Protein AF-A0A7I4YHK5-F1 (afdb_monomer_lite)

Sequence (169 aa):
MKFKKRSPKTSINLDRFASLANKWEDSVIDNIDEEYNRLVEHLHDSASKAEILQETKRRPSSKTLELMRQRGIAQATGNHQQTSKIAKLCREAIKEDLKERRAAVMDEAAEAGKRIRKARRSFANYLTTMTSPRVVLTEQLLHPEGQRRRSSTTSTYQERIPGRSGHSR

Structure (mmCIF, N/CA/C/O backbone):
data_AF-A0A7I4YHK5-F1
#
_entry.id   AF-A0A7I4YHK5-F1
#
loop_
_atom_site.group_PDB
_atom_site.id
_atom_site.type_symbol
_atom_site.label_atom_id
_atom_site.label_alt_id
_atom_site.label_comp_id
_atom_site.label_asym_id
_atom_site.label_entity_id
_atom_site.label_seq_id
_atom_site.pdbx_PDB_ins_code
_atom_site.Cartn_x
_atom_site.Cartn_y
_atom_site.Cartn_z
_atom_site.occupancy
_atom_site.B_iso_or_equiv
_atom_site.auth_seq_id
_atom_site.auth_comp_id
_atom_site.auth_asym_id
_atom_site.auth_atom_id
_atom_site.pdbx_PDB_model_num
ATOM 1 N N . MET A 1 1 ? 28.600 -20.683 -92.804 1.00 50.75 1 MET A N 1
ATOM 2 C CA . MET A 1 1 ? 28.838 -20.551 -91.345 1.00 50.75 1 MET A CA 1
ATOM 3 C C . MET A 1 1 ? 28.497 -19.140 -90.895 1.00 50.75 1 MET A C 1
ATOM 5 O O . MET A 1 1 ? 28.949 -18.224 -91.571 1.00 50.75 1 MET A O 1
ATOM 9 N N . LYS A 1 2 ? 27.791 -18.976 -89.763 1.00 47.06 2 LYS A N 1
ATOM 10 C CA . LYS A 1 2 ? 28.161 -18.080 -88.637 1.00 47.06 2 LYS A CA 1
ATOM 11 C C . LYS A 1 2 ? 26.971 -17.911 -87.678 1.00 47.06 2 LYS A C 1
ATOM 13 O O . LYS A 1 2 ? 26.051 -17.148 -87.942 1.00 47.06 2 LYS A O 1
ATOM 18 N N . PHE A 1 3 ? 27.021 -18.611 -86.546 1.00 54.88 3 PHE A N 1
ATOM 19 C CA . PHE A 1 3 ? 26.164 -18.329 -85.393 1.00 54.88 3 PHE A CA 1
ATOM 20 C C . PHE A 1 3 ? 26.677 -17.056 -84.703 1.00 54.88 3 PHE A C 1
ATOM 22 O O . PHE A 1 3 ? 27.856 -16.975 -84.349 1.00 54.88 3 PHE A O 1
ATOM 29 N N . LYS A 1 4 ? 25.812 -16.049 -84.533 1.00 58.84 4 LYS A N 1
ATOM 30 C CA . LYS A 1 4 ? 26.118 -14.825 -83.775 1.00 58.84 4 LYS A CA 1
ATOM 31 C C . LYS A 1 4 ? 26.267 -15.187 -82.290 1.00 58.84 4 LYS A C 1
ATOM 33 O O . LYS A 1 4 ? 25.365 -15.772 -81.695 1.00 58.84 4 LYS A O 1
ATOM 38 N N . LYS A 1 5 ? 27.445 -14.903 -81.721 1.00 59.53 5 LYS A N 1
ATOM 39 C CA . LYS A 1 5 ? 27.811 -15.229 -80.334 1.00 59.53 5 LYS A CA 1
ATOM 40 C C . LYS A 1 5 ? 26.994 -14.403 -79.329 1.00 59.53 5 LYS A C 1
ATOM 42 O O . LYS A 1 5 ? 26.725 -13.228 -79.546 1.00 59.53 5 LYS A O 1
ATOM 47 N N . ARG A 1 6 ? 26.624 -15.099 -78.249 1.00 62.50 6 ARG A N 1
ATOM 48 C CA . ARG A 1 6 ? 25.802 -14.710 -77.093 1.00 62.50 6 ARG A CA 1
ATOM 49 C C . ARG A 1 6 ? 26.299 -13.453 -76.366 1.00 62.50 6 ARG A C 1
ATOM 51 O O . ARG A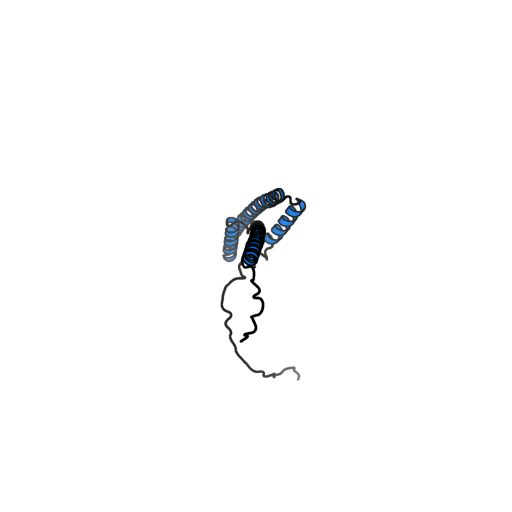 1 6 ? 27.501 -13.222 -76.282 1.00 62.50 6 ARG A O 1
ATOM 58 N N . SER A 1 7 ? 25.348 -12.721 -75.789 1.00 64.31 7 SER A N 1
ATOM 59 C CA . SER A 1 7 ? 25.522 -11.552 -74.919 1.00 64.31 7 SER A CA 1
ATOM 60 C C . SER A 1 7 ? 26.374 -11.855 -73.670 1.00 64.31 7 SER A C 1
ATOM 62 O O . SER A 1 7 ? 26.396 -13.008 -73.222 1.00 64.31 7 SER A O 1
ATOM 64 N N . PRO A 1 8 ? 27.039 -10.841 -73.075 1.00 57.78 8 PRO A N 1
ATOM 65 C CA . PRO A 1 8 ? 27.838 -11.010 -71.864 1.00 57.78 8 PRO A CA 1
ATOM 66 C C . PRO A 1 8 ? 26.966 -11.523 -70.714 1.00 57.78 8 PRO A C 1
ATOM 68 O O . PRO A 1 8 ? 25.944 -10.923 -70.387 1.00 57.78 8 PRO A O 1
ATOM 71 N N . LYS A 1 9 ? 27.358 -12.640 -70.097 1.00 61.62 9 LYS A N 1
ATOM 72 C CA . LYS A 1 9 ? 26.747 -13.107 -68.851 1.00 61.62 9 LYS A CA 1
ATOM 73 C C . LYS A 1 9 ? 27.270 -12.228 -67.721 1.00 61.62 9 LYS A C 1
ATOM 75 O O . LYS A 1 9 ? 28.452 -12.300 -67.398 1.00 61.62 9 LYS A O 1
ATOM 80 N N . THR A 1 10 ? 26.404 -11.418 -67.125 1.00 63.69 10 THR A N 1
ATOM 81 C CA . THR A 1 10 ? 26.698 -10.713 -65.875 1.00 63.69 10 THR A CA 1
ATOM 82 C C . THR A 1 10 ? 26.934 -11.761 -64.785 1.00 63.69 10 THR A C 1
ATOM 84 O O . THR A 1 10 ? 25.985 -12.382 -64.310 1.00 63.69 10 THR A O 1
ATOM 87 N N . SER A 1 11 ? 28.191 -12.028 -64.421 1.00 63.94 11 SER A N 1
ATOM 88 C CA . SER A 1 11 ? 28.509 -12.899 -63.287 1.00 63.94 11 SER A CA 1
ATOM 89 C C . SER A 1 11 ? 28.251 -12.117 -62.003 1.00 63.94 11 SER A C 1
ATOM 91 O O . SER A 1 11 ? 29.061 -11.290 -61.583 1.00 63.94 11 SER A O 1
ATOM 93 N N . ILE A 1 12 ? 27.081 -12.329 -61.416 1.00 71.94 12 ILE A N 1
ATOM 94 C CA . ILE A 1 12 ? 26.721 -11.777 -60.114 1.00 71.94 12 ILE A CA 1
ATOM 95 C C . ILE A 1 12 ? 27.693 -12.371 -59.083 1.00 71.94 12 ILE A C 1
ATOM 97 O O . ILE A 1 12 ? 27.774 -13.588 -58.930 1.00 71.94 12 ILE A O 1
ATOM 101 N N . ASN A 1 13 ? 28.483 -11.518 -58.426 1.00 81.19 13 ASN A N 1
ATOM 102 C CA . ASN A 1 13 ? 29.456 -11.935 -57.416 1.00 81.19 13 ASN A CA 1
ATOM 103 C C . ASN A 1 13 ? 28.709 -12.320 -56.126 1.00 81.19 13 ASN A C 1
ATOM 105 O O . ASN A 1 13 ? 28.305 -11.444 -55.366 1.00 81.19 13 ASN A O 1
ATOM 109 N N . LEU A 1 14 ? 28.502 -13.625 -55.920 1.00 83.56 14 LEU A N 1
ATOM 110 C CA . LEU A 1 14 ? 27.780 -14.202 -54.777 1.00 83.56 14 LEU A CA 1
ATOM 111 C C . LEU A 1 14 ? 28.449 -13.917 -53.421 1.00 83.56 14 LEU A C 1
ATOM 113 O O . LEU A 1 14 ? 27.748 -13.737 -52.430 1.00 83.56 14 LEU A O 1
ATOM 117 N N . ASP A 1 15 ? 29.777 -13.808 -53.380 1.00 83.19 15 ASP A N 1
ATOM 118 C CA . ASP A 1 15 ? 30.552 -13.528 -52.161 1.00 83.19 15 ASP A CA 1
ATOM 119 C C . ASP A 1 15 ? 30.237 -12.131 -51.592 1.00 83.19 15 ASP A C 1
ATOM 121 O O . ASP A 1 15 ? 30.029 -11.948 -50.391 1.00 83.19 15 ASP A O 1
ATOM 125 N N . ARG A 1 16 ? 30.039 -11.145 -52.477 1.00 82.94 16 ARG A N 1
ATOM 126 C CA . ARG A 1 16 ? 29.585 -9.802 -52.088 1.00 82.94 16 ARG A CA 1
ATOM 127 C C . ARG A 1 16 ? 28.178 -9.805 -51.478 1.00 82.94 16 ARG A C 1
ATOM 129 O O . ARG A 1 16 ? 27.914 -9.008 -50.580 1.00 82.94 16 ARG A O 1
ATOM 136 N N . PHE A 1 17 ? 27.283 -10.670 -51.960 1.00 80.56 17 PHE A N 1
ATOM 137 C CA . PHE A 1 17 ? 25.941 -10.818 -51.385 1.00 80.56 17 PHE A CA 1
ATOM 138 C C . PHE A 1 17 ? 25.986 -11.514 -50.025 1.00 80.56 17 PHE A C 1
ATOM 140 O O . PHE A 1 17 ? 25.320 -11.050 -49.107 1.00 80.56 17 PHE A O 1
ATOM 147 N N . ALA A 1 18 ? 26.815 -12.549 -49.870 1.00 85.44 18 ALA A N 1
ATOM 148 C CA . ALA A 1 18 ? 27.018 -13.222 -48.589 1.00 85.44 18 ALA A CA 1
ATOM 149 C C . ALA A 1 18 ? 27.574 -12.262 -47.520 1.00 85.44 18 ALA A C 1
ATOM 151 O O . ALA A 1 18 ? 27.050 -12.193 -46.414 1.00 85.44 18 ALA A O 1
ATOM 152 N N . SER A 1 19 ? 28.564 -11.432 -47.869 1.00 88.25 19 SER A N 1
ATOM 153 C CA . SER A 1 19 ? 29.104 -10.422 -46.946 1.00 88.25 19 SER A CA 1
ATOM 154 C C . SER A 1 19 ? 28.069 -9.366 -46.537 1.00 88.25 19 SER A C 1
ATOM 156 O O . SER A 1 19 ? 28.092 -8.885 -45.405 1.00 88.25 19 SER A O 1
ATOM 158 N N . LEU A 1 20 ? 27.163 -8.986 -47.444 1.00 87.31 20 LEU A N 1
ATOM 159 C CA . LEU A 1 20 ? 26.095 -8.035 -47.134 1.00 87.31 20 LEU A CA 1
ATOM 160 C C . LEU A 1 20 ? 25.016 -8.662 -46.243 1.00 87.31 20 LEU A C 1
ATOM 162 O O . LEU A 1 20 ? 24.549 -7.992 -45.330 1.00 87.31 20 LEU A O 1
ATOM 166 N N . ALA A 1 21 ? 24.655 -9.923 -46.496 1.00 84.19 21 ALA A N 1
ATOM 167 C CA . ALA A 1 21 ? 23.688 -10.667 -45.694 1.00 84.19 21 ALA A CA 1
ATOM 168 C C . ALA A 1 21 ? 24.165 -10.817 -44.246 1.00 84.19 21 ALA A C 1
ATOM 170 O O . ALA A 1 21 ? 23.443 -10.413 -43.346 1.00 84.19 21 ALA A O 1
ATOM 171 N N . ASN A 1 22 ? 25.412 -11.245 -44.030 1.00 87.88 22 ASN A N 1
ATOM 172 C CA . ASN A 1 22 ? 25.965 -11.404 -42.681 1.00 87.88 22 ASN A CA 1
ATOM 173 C C . ASN A 1 22 ? 25.983 -10.077 -41.901 1.00 87.88 22 ASN A C 1
ATOM 175 O O . ASN A 1 22 ? 25.612 -10.031 -40.738 1.00 87.88 22 ASN A O 1
ATOM 179 N N . LYS A 1 23 ? 26.339 -8.962 -42.559 1.00 86.56 23 LYS A N 1
ATOM 180 C CA . LYS A 1 23 ? 26.304 -7.629 -41.925 1.00 86.56 23 LYS A CA 1
ATOM 181 C C . LYS A 1 23 ? 24.894 -7.189 -41.546 1.00 86.56 23 LYS A C 1
ATOM 183 O O . LYS A 1 23 ? 24.717 -6.498 -40.549 1.00 86.56 23 LYS A O 1
ATOM 188 N N . TRP A 1 24 ? 23.914 -7.522 -42.383 1.00 89.75 24 TRP A N 1
ATOM 189 C CA . TRP A 1 24 ? 22.511 -7.253 -42.091 1.00 89.75 24 TRP A CA 1
ATOM 190 C C . TRP A 1 24 ? 22.001 -8.138 -40.957 1.00 89.75 24 TRP A C 1
ATOM 192 O O . TRP A 1 24 ? 21.299 -7.628 -40.098 1.00 89.75 24 TRP A O 1
ATOM 202 N N . GLU A 1 25 ? 22.363 -9.419 -40.931 1.00 84.88 25 GLU A N 1
ATOM 203 C CA . GLU A 1 25 ? 21.999 -10.347 -39.857 1.00 84.88 25 GLU A CA 1
ATOM 204 C C . GLU A 1 25 ? 22.550 -9.875 -38.512 1.00 84.88 25 GLU A C 1
ATOM 206 O O . GLU A 1 25 ? 21.754 -9.660 -37.603 1.00 84.88 25 GLU A O 1
ATOM 211 N N . ASP A 1 26 ? 23.852 -9.594 -38.415 1.00 87.62 26 ASP A N 1
ATOM 212 C CA . ASP A 1 26 ? 24.477 -9.112 -37.175 1.00 87.62 26 ASP A CA 1
ATOM 213 C C . ASP A 1 26 ? 23.830 -7.797 -36.702 1.00 87.62 26 ASP A C 1
ATOM 215 O O . ASP A 1 26 ? 23.396 -7.678 -35.560 1.00 87.62 26 ASP A O 1
ATOM 219 N N . SER A 1 27 ? 23.650 -6.830 -37.612 1.00 88.19 27 SER A N 1
ATOM 220 C CA . SER A 1 27 ? 23.034 -5.539 -37.276 1.00 88.19 27 SER A CA 1
ATOM 221 C C . SER A 1 27 ? 21.559 -5.647 -36.875 1.00 88.19 27 SER A C 1
ATOM 223 O O . SER A 1 27 ? 21.083 -4.823 -36.094 1.00 88.19 27 SER A O 1
ATOM 225 N N . VAL A 1 28 ? 20.807 -6.590 -37.449 1.00 87.56 28 VAL A N 1
ATOM 226 C CA . VAL A 1 28 ? 19.396 -6.811 -37.106 1.00 87.56 28 VAL A CA 1
ATOM 227 C C . VAL A 1 28 ? 19.284 -7.532 -35.767 1.00 87.56 28 VAL A C 1
ATOM 229 O O . VAL A 1 28 ? 18.419 -7.168 -34.973 1.00 87.56 28 VAL A O 1
ATOM 232 N N . ILE A 1 29 ? 20.153 -8.512 -35.510 1.00 86.44 29 ILE A N 1
ATOM 233 C CA . ILE A 1 29 ? 20.216 -9.250 -34.245 1.00 86.44 29 ILE A CA 1
ATOM 234 C C . ILE A 1 29 ? 20.552 -8.291 -33.097 1.00 86.44 29 ILE A C 1
ATOM 236 O O . ILE A 1 29 ? 19.777 -8.217 -32.146 1.00 86.44 29 ILE A O 1
ATOM 240 N N . ASP A 1 30 ? 21.596 -7.470 -33.241 1.00 89.00 30 ASP A N 1
ATOM 241 C CA . ASP A 1 30 ? 22.003 -6.499 -32.215 1.00 89.00 30 ASP A CA 1
ATOM 242 C C . ASP A 1 30 ? 20.871 -5.512 -31.869 1.00 89.00 30 ASP A C 1
ATOM 244 O O . ASP A 1 30 ? 20.601 -5.234 -30.701 1.00 89.00 30 ASP A O 1
ATOM 248 N N . ASN A 1 31 ? 20.150 -5.019 -32.881 1.00 91.06 31 ASN A N 1
ATOM 249 C CA . ASN A 1 31 ? 19.020 -4.109 -32.682 1.00 91.06 31 ASN A CA 1
ATOM 250 C C . ASN A 1 31 ? 17.821 -4.792 -31.997 1.00 91.06 31 ASN A C 1
ATOM 252 O O . ASN A 1 31 ? 17.128 -4.167 -31.196 1.00 91.06 31 ASN A O 1
ATOM 256 N N . ILE A 1 32 ? 17.550 -6.066 -32.303 1.00 91.56 32 ILE A N 1
ATOM 257 C CA . ILE A 1 32 ? 16.487 -6.831 -31.633 1.00 91.56 32 ILE A CA 1
ATOM 258 C C . ILE A 1 32 ? 16.847 -7.061 -30.165 1.00 91.56 32 ILE A C 1
ATOM 260 O O . ILE A 1 32 ? 15.990 -6.873 -29.301 1.00 91.56 32 ILE A O 1
ATOM 264 N N . ASP A 1 33 ? 18.095 -7.429 -29.884 1.00 92.19 33 ASP A N 1
ATOM 265 C CA . ASP A 1 33 ? 18.569 -7.669 -28.524 1.00 92.19 33 ASP A CA 1
ATOM 266 C C . ASP A 1 33 ? 18.543 -6.381 -27.687 1.00 92.19 33 ASP A C 1
ATOM 268 O O . ASP A 1 33 ? 18.102 -6.398 -26.535 1.00 92.19 33 ASP A O 1
ATOM 272 N N . GLU A 1 34 ? 18.927 -5.238 -28.260 1.00 92.44 34 GLU A N 1
ATOM 273 C CA . GLU A 1 34 ? 18.848 -3.936 -27.589 1.00 92.44 34 GLU A CA 1
ATOM 274 C C . GLU A 1 34 ? 17.396 -3.506 -27.310 1.00 92.44 34 GLU A C 1
ATOM 276 O O . GLU A 1 34 ? 17.066 -3.109 -26.187 1.00 92.44 34 GLU A O 1
ATOM 281 N N . GLU A 1 35 ? 16.491 -3.643 -28.285 1.00 93.12 35 GLU A N 1
ATOM 282 C CA . GLU A 1 35 ? 15.061 -3.362 -28.095 1.00 93.12 35 GLU A CA 1
ATOM 283 C C . GLU A 1 35 ? 14.427 -4.301 -27.053 1.00 93.12 35 GLU A C 1
ATOM 285 O O . GLU A 1 35 ? 13.613 -3.860 -26.235 1.00 93.12 35 GLU A O 1
ATOM 290 N N . TYR A 1 36 ? 14.823 -5.578 -27.039 1.00 93.62 36 TYR A N 1
ATOM 291 C CA . TYR A 1 36 ? 14.366 -6.558 -26.057 1.00 93.62 36 TYR A CA 1
ATOM 292 C C . TYR A 1 36 ? 14.851 -6.208 -24.650 1.00 93.62 36 TYR A C 1
ATOM 294 O O . TYR A 1 36 ? 14.044 -6.157 -23.720 1.00 93.62 36 TYR A O 1
ATOM 302 N N . ASN A 1 37 ? 16.136 -5.895 -24.487 1.00 93.50 37 ASN A N 1
ATOM 303 C CA . ASN A 1 37 ? 16.694 -5.483 -23.202 1.00 93.50 37 ASN A CA 1
ATOM 304 C C . ASN A 1 37 ? 16.027 -4.198 -22.692 1.00 93.50 37 ASN A C 1
ATOM 306 O O . ASN A 1 37 ? 15.595 -4.154 -21.539 1.00 93.50 37 ASN A O 1
ATOM 310 N N . ARG A 1 38 ? 15.820 -3.195 -23.558 1.00 95.12 38 ARG A N 1
ATOM 311 C CA . ARG A 1 38 ? 15.094 -1.966 -23.195 1.00 95.12 38 ARG A CA 1
ATOM 312 C C . ARG A 1 38 ? 13.652 -2.251 -22.769 1.00 95.12 38 ARG A C 1
ATOM 314 O O . ARG A 1 38 ? 13.152 -1.640 -21.823 1.00 95.12 38 ARG A O 1
ATOM 321 N N . LEU A 1 39 ? 12.967 -3.170 -23.452 1.00 93.88 39 LEU A N 1
ATOM 322 C CA . LEU A 1 39 ? 11.617 -3.593 -23.080 1.00 93.88 39 LEU A CA 1
ATOM 323 C C . LEU A 1 39 ? 11.610 -4.284 -21.712 1.00 93.88 39 LEU A C 1
ATOM 325 O O . LEU A 1 39 ? 10.764 -3.964 -20.877 1.00 93.88 39 LEU A O 1
ATOM 329 N N . VAL A 1 40 ? 12.545 -5.204 -21.473 1.00 93.62 40 VAL A N 1
ATOM 330 C CA . VAL A 1 40 ? 12.685 -5.915 -20.195 1.00 93.62 40 VAL A CA 1
ATOM 331 C C . VAL A 1 40 ? 12.951 -4.934 -19.053 1.00 93.62 40 VAL A C 1
ATOM 333 O O . VAL A 1 40 ? 12.260 -5.000 -18.035 1.00 93.62 40 VAL A O 1
ATOM 336 N N . GLU A 1 41 ? 13.865 -3.979 -19.227 1.00 95.31 41 GLU A N 1
ATOM 337 C CA . GLU A 1 41 ? 14.126 -2.927 -18.237 1.00 95.31 41 GLU A CA 1
ATOM 338 C C . GLU A 1 41 ? 12.876 -2.088 -17.959 1.00 95.31 41 GLU A C 1
ATOM 340 O O . GLU A 1 41 ? 12.498 -1.887 -16.804 1.00 95.31 41 GLU A O 1
ATOM 345 N N . HIS A 1 42 ? 12.168 -1.652 -19.004 1.00 93.50 42 HIS A N 1
ATOM 346 C CA . HIS A 1 42 ? 10.945 -0.868 -18.841 1.00 93.50 42 HIS A CA 1
ATOM 347 C C . HIS A 1 42 ? 9.841 -1.655 -18.117 1.00 93.50 42 HIS A C 1
ATOM 349 O O . HIS A 1 42 ? 9.090 -1.096 -17.306 1.00 93.50 42 HIS A O 1
ATOM 355 N N . LEU A 1 43 ? 9.714 -2.954 -18.403 1.00 93.81 43 LEU A N 1
ATOM 356 C CA . LEU A 1 43 ? 8.789 -3.846 -17.708 1.00 93.81 43 LEU A CA 1
ATOM 357 C C . LEU A 1 43 ? 9.177 -4.005 -16.238 1.00 93.81 43 LEU A C 1
ATOM 359 O O . LEU A 1 43 ? 8.298 -3.911 -15.383 1.00 93.81 43 LEU A O 1
ATOM 363 N N . HIS A 1 44 ? 10.464 -4.167 -15.932 1.00 92.81 44 HIS A N 1
ATOM 364 C CA . HIS A 1 44 ? 10.962 -4.257 -14.561 1.00 92.81 44 HIS A CA 1
ATOM 365 C C . HIS A 1 44 ? 10.704 -2.967 -13.771 1.00 92.81 44 HIS A C 1
ATOM 367 O O . HIS A 1 44 ? 10.189 -3.006 -12.653 1.00 92.81 44 HIS A O 1
ATOM 373 N N . ASP A 1 45 ? 10.970 -1.810 -14.373 1.00 87.12 45 ASP A N 1
ATOM 374 C CA . ASP A 1 45 ? 10.660 -0.498 -13.806 1.00 87.12 45 ASP A CA 1
ATOM 375 C C . ASP A 1 45 ? 9.163 -0.324 -13.544 1.00 87.12 45 ASP A C 1
ATOM 377 O O . ASP A 1 45 ? 8.750 0.229 -12.522 1.00 87.12 45 ASP A O 1
ATOM 381 N N . SER A 1 46 ? 8.333 -0.776 -14.485 1.00 83.50 46 SER A N 1
ATOM 382 C CA . SER A 1 46 ? 6.876 -0.704 -14.380 1.00 83.50 46 SER A CA 1
ATOM 383 C C . SER A 1 46 ? 6.349 -1.633 -13.286 1.00 83.50 46 SER A C 1
ATOM 385 O O . SER A 1 46 ? 5.508 -1.211 -12.492 1.00 83.50 46 SER A O 1
ATOM 387 N N . ALA A 1 47 ? 6.873 -2.859 -13.201 1.00 85.75 47 ALA A N 1
ATOM 388 C CA . ALA A 1 47 ? 6.563 -3.823 -12.150 1.00 85.75 47 ALA A CA 1
ATOM 389 C C . ALA A 1 47 ? 6.991 -3.297 -10.773 1.00 85.75 47 ALA A C 1
ATOM 391 O O . ALA A 1 47 ? 6.161 -3.229 -9.873 1.00 85.75 47 ALA A O 1
ATOM 392 N N . SER A 1 48 ? 8.217 -2.787 -10.642 1.00 80.00 48 SER A N 1
ATOM 393 C CA . SER A 1 48 ? 8.720 -2.171 -9.406 1.00 80.00 48 SER A CA 1
ATOM 394 C C . SER A 1 48 ? 7.850 -0.984 -8.971 1.00 80.00 48 SER A C 1
ATOM 396 O O . SER A 1 48 ? 7.470 -0.862 -7.807 1.00 80.00 48 SER A O 1
ATOM 398 N N . LYS A 1 49 ? 7.449 -0.112 -9.910 1.00 74.19 49 LYS A N 1
ATOM 399 C CA . LYS A 1 49 ? 6.521 1.002 -9.632 1.00 74.19 49 LYS A CA 1
ATOM 400 C C . LYS A 1 49 ? 5.139 0.501 -9.206 1.00 74.19 49 LYS A C 1
ATOM 402 O O . LYS A 1 49 ? 4.517 1.119 -8.341 1.00 74.19 49 LYS A O 1
ATOM 407 N N . ALA A 1 50 ? 4.650 -0.585 -9.802 1.00 70.94 50 ALA A N 1
ATOM 408 C CA . ALA A 1 50 ? 3.376 -1.202 -9.447 1.00 70.94 50 ALA A CA 1
ATOM 409 C C . ALA A 1 50 ? 3.427 -1.870 -8.066 1.00 70.94 50 ALA A C 1
ATOM 411 O O . ALA A 1 50 ? 2.478 -1.728 -7.300 1.00 70.94 50 ALA A O 1
ATOM 412 N N . GLU A 1 51 ? 4.528 -2.525 -7.708 1.00 67.44 51 GLU A N 1
ATOM 413 C CA . GLU A 1 51 ? 4.748 -3.084 -6.373 1.00 67.44 51 GLU A CA 1
ATOM 414 C C . GLU A 1 51 ? 4.809 -1.986 -5.319 1.00 67.44 51 GLU A C 1
ATOM 416 O O . GLU A 1 51 ? 4.057 -2.049 -4.354 1.00 67.44 51 GLU A O 1
ATOM 421 N N . ILE A 1 52 ? 5.568 -0.909 -5.546 1.00 60.91 52 ILE A N 1
ATOM 422 C CA . ILE A 1 52 ? 5.563 0.269 -4.663 1.00 60.91 52 ILE A CA 1
ATOM 423 C C . ILE A 1 52 ? 4.145 0.851 -4.547 1.00 60.91 52 ILE A C 1
ATOM 425 O O . ILE A 1 52 ? 3.711 1.240 -3.463 1.00 60.91 52 ILE A O 1
ATOM 429 N N . LEU A 1 53 ? 3.376 0.894 -5.640 1.00 57.06 53 LEU A N 1
ATOM 430 C CA . LEU A 1 53 ? 1.981 1.345 -5.622 1.00 57.06 53 LEU A CA 1
ATOM 431 C C . LEU A 1 53 ? 1.076 0.412 -4.797 1.00 57.06 53 LEU A C 1
ATOM 433 O O . LEU A 1 53 ? 0.172 0.894 -4.118 1.00 57.06 53 LEU A O 1
ATOM 437 N N . GLN A 1 54 ? 1.286 -0.902 -4.854 1.00 57.66 54 GLN A N 1
ATOM 438 C CA . GLN A 1 54 ? 0.531 -1.881 -4.068 1.00 57.66 54 GLN A CA 1
ATOM 439 C C . GLN A 1 54 ? 0.937 -1.858 -2.590 1.00 57.66 54 GLN A C 1
ATOM 441 O O . GLN A 1 54 ? 0.074 -1.871 -1.713 1.00 57.66 54 GLN A O 1
ATOM 446 N N . GLU A 1 55 ? 2.232 -1.734 -2.312 1.00 53.16 55 GLU A N 1
ATOM 447 C CA . GLU A 1 55 ? 2.819 -1.622 -0.977 1.00 53.16 55 GLU A CA 1
ATOM 448 C C . GLU A 1 55 ? 2.317 -0.342 -0.282 1.00 53.16 55 GLU A C 1
ATOM 450 O O . GLU A 1 55 ? 1.809 -0.375 0.841 1.00 53.16 55 GLU A O 1
ATOM 455 N N . THR A 1 56 ? 2.312 0.789 -0.997 1.00 50.12 56 THR A N 1
ATOM 456 C CA . THR A 1 56 ? 1.743 2.062 -0.512 1.00 50.12 56 THR A CA 1
ATOM 457 C C . THR A 1 56 ? 0.214 2.043 -0.395 1.00 50.12 56 THR A C 1
ATOM 459 O O . THR A 1 56 ? -0.353 2.827 0.372 1.00 50.12 56 THR A O 1
ATOM 462 N N . LYS A 1 57 ? -0.469 1.122 -1.088 1.00 58.34 57 LYS A N 1
ATOM 463 C CA . LYS A 1 57 ? -1.907 0.823 -0.950 1.00 58.34 57 LYS A CA 1
ATOM 464 C C . LYS A 1 57 ? -2.195 -0.336 0.004 1.00 58.34 57 LYS A C 1
ATOM 466 O O . LYS A 1 57 ? -3.328 -0.827 -0.002 1.00 58.34 57 LYS A O 1
ATOM 471 N N . ARG A 1 58 ? -1.234 -0.779 0.833 1.00 65.19 58 ARG A N 1
ATOM 472 C CA . ARG A 1 58 ? -1.478 -1.865 1.796 1.00 65.19 58 ARG A CA 1
ATOM 473 C C . ARG A 1 58 ? -2.798 -1.600 2.511 1.00 65.19 58 ARG A C 1
ATOM 475 O O . ARG A 1 58 ? -3.048 -0.496 2.989 1.00 65.19 58 ARG A O 1
ATOM 482 N N . ARG A 1 59 ? -3.664 -2.599 2.580 1.00 68.44 59 ARG A N 1
ATOM 483 C CA . ARG A 1 59 ? -4.907 -2.564 3.362 1.00 68.44 59 ARG A CA 1
ATOM 484 C C . ARG A 1 59 ? -4.572 -2.672 4.853 1.00 68.44 59 ARG A C 1
ATOM 486 O O . ARG A 1 59 ? -3.485 -3.159 5.162 1.00 68.44 59 ARG A O 1
ATOM 493 N N . PRO A 1 60 ? -5.432 -2.197 5.771 1.00 75.44 60 PRO A N 1
ATOM 494 C CA . PRO A 1 60 ? -5.186 -2.338 7.208 1.00 75.44 60 PRO A 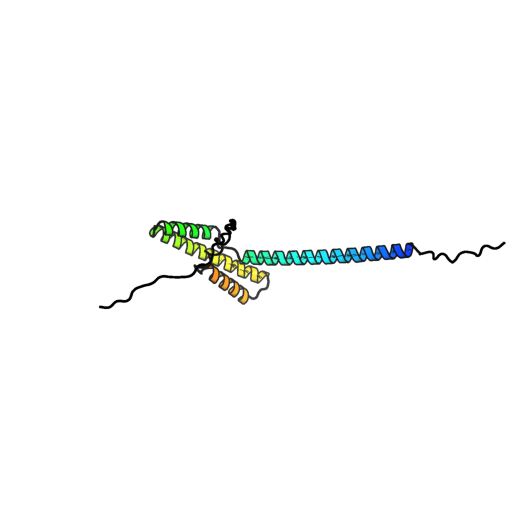CA 1
ATOM 495 C C . PRO A 1 60 ? -4.831 -3.791 7.536 1.00 75.44 60 PRO A C 1
ATOM 497 O O . PRO A 1 60 ? -5.367 -4.702 6.901 1.00 75.44 60 PRO A O 1
ATOM 500 N N . SER A 1 61 ? -3.916 -3.999 8.486 1.00 81.38 61 SER A N 1
ATOM 501 C CA . SER A 1 61 ? -3.432 -5.333 8.861 1.00 81.38 61 SER A CA 1
ATOM 502 C C . SER A 1 61 ? -4.567 -6.346 9.045 1.00 81.38 61 SER A C 1
ATOM 504 O O . SER A 1 61 ? -5.662 -6.007 9.502 1.00 81.38 61 SER A O 1
ATOM 506 N N . SER A 1 62 ? -4.301 -7.621 8.745 1.00 82.94 62 SER A N 1
ATOM 507 C CA . SER A 1 62 ? -5.295 -8.704 8.838 1.00 82.94 62 SER A CA 1
ATOM 508 C C . SER A 1 62 ? -5.980 -8.757 10.208 1.00 82.94 62 SER A C 1
ATOM 510 O O . SER A 1 62 ? -7.196 -8.911 10.296 1.00 82.94 62 SER A O 1
ATOM 512 N N . LYS A 1 63 ? -5.212 -8.513 11.277 1.00 85.00 63 LYS A N 1
ATOM 513 C CA . LYS A 1 63 ? -5.715 -8.388 12.652 1.00 85.00 63 LYS A CA 1
ATOM 514 C C . LYS A 1 63 ? -6.722 -7.241 12.808 1.00 85.00 63 LYS A C 1
ATOM 516 O O . LYS A 1 63 ? -7.750 -7.395 13.463 1.00 85.00 63 LYS A O 1
ATOM 521 N N . THR A 1 64 ? -6.449 -6.090 12.198 1.00 86.88 64 THR A N 1
ATOM 522 C CA . THR A 1 64 ? -7.344 -4.926 12.219 1.00 86.88 64 THR A CA 1
ATOM 523 C C . THR A 1 64 ? -8.636 -5.204 11.450 1.00 86.88 64 THR A C 1
ATOM 525 O O . THR A 1 64 ? -9.722 -4.890 11.941 1.00 86.88 64 THR A O 1
ATOM 528 N N . LEU A 1 65 ? -8.539 -5.853 10.286 1.00 87.12 65 LEU A N 1
ATOM 529 C CA . LEU A 1 65 ? -9.698 -6.266 9.490 1.00 87.12 65 LEU A CA 1
ATOM 530 C C . LEU A 1 65 ? -10.597 -7.254 10.241 1.00 87.12 65 LEU A C 1
ATOM 532 O O . LEU A 1 65 ? -11.822 -7.122 10.217 1.00 87.12 65 LEU A O 1
ATOM 536 N N . GLU A 1 66 ? -10.007 -8.213 10.951 1.00 90.56 66 GLU A N 1
ATOM 537 C CA . GLU A 1 66 ? -10.765 -9.180 11.740 1.00 90.56 66 GLU A CA 1
ATOM 538 C C . GLU A 1 66 ? -11.559 -8.505 12.867 1.00 90.56 66 GLU A C 1
ATOM 540 O O . GLU A 1 66 ? -12.753 -8.768 13.025 1.00 90.56 66 GLU A O 1
ATOM 545 N N . LEU A 1 67 ? -10.941 -7.565 13.589 1.00 90.38 67 LEU A N 1
ATOM 546 C CA . LEU A 1 67 ? -11.623 -6.786 14.625 1.00 90.38 67 LEU A CA 1
ATOM 547 C C . LEU A 1 67 ? -12.771 -5.943 14.047 1.00 90.38 67 LEU A C 1
ATOM 549 O O . LEU A 1 67 ? -13.834 -5.839 14.661 1.00 90.38 67 LEU A O 1
ATOM 553 N N . MET A 1 68 ? -12.599 -5.364 12.854 1.00 90.06 68 MET A N 1
ATOM 554 C CA . MET A 1 68 ? -13.669 -4.628 12.166 1.00 90.06 68 MET A CA 1
ATOM 555 C C . MET A 1 68 ? -14.843 -5.539 11.789 1.00 90.06 68 MET A C 1
ATOM 557 O O . MET A 1 68 ? -15.999 -5.161 11.991 1.00 90.06 68 MET A O 1
ATOM 561 N N . ARG A 1 69 ? -14.562 -6.756 11.311 1.00 91.38 69 ARG A N 1
ATOM 562 C CA . ARG A 1 69 ? -15.588 -7.767 11.019 1.00 91.38 69 ARG A CA 1
ATOM 563 C C . ARG A 1 69 ? -16.337 -8.182 12.287 1.00 91.38 69 ARG A C 1
ATOM 565 O O . ARG A 1 69 ? -17.565 -8.170 12.302 1.00 91.38 69 ARG A O 1
ATOM 572 N N . GLN A 1 70 ? -15.616 -8.482 13.367 1.00 92.62 70 GLN A N 1
ATOM 573 C CA . GLN A 1 70 ? -16.213 -8.822 14.664 1.00 92.62 70 GLN A CA 1
ATOM 574 C C . GLN A 1 70 ? -17.080 -7.685 15.215 1.00 92.62 70 GLN A C 1
ATOM 576 O O . GLN A 1 70 ? -18.151 -7.937 15.767 1.00 92.62 70 GLN A O 1
ATOM 581 N N . ARG A 1 71 ? -16.658 -6.427 15.030 1.00 92.69 71 ARG A N 1
ATOM 582 C CA . ARG A 1 71 ? -17.450 -5.253 15.411 1.00 92.69 71 ARG A CA 1
ATOM 583 C C . ARG A 1 71 ? -18.773 -5.205 14.649 1.00 92.69 71 ARG A C 1
ATOM 585 O O . ARG A 1 71 ? -19.795 -4.952 15.276 1.00 92.69 71 ARG A O 1
ATOM 592 N N . GLY A 1 72 ? -18.755 -5.448 13.337 1.00 92.25 72 GLY A N 1
ATOM 593 C CA . GLY A 1 72 ? -19.967 -5.485 12.512 1.00 92.25 72 GLY A CA 1
ATOM 594 C C . GLY A 1 72 ? -20.944 -6.576 12.958 1.00 92.25 72 GLY A C 1
ATOM 595 O O . GLY A 1 72 ? -22.136 -6.314 13.098 1.00 92.25 72 GLY A O 1
ATOM 596 N N . ILE A 1 73 ? -20.430 -7.766 13.285 1.00 91.06 73 ILE A N 1
ATOM 597 C CA . ILE A 1 73 ? -21.237 -8.866 13.836 1.00 91.06 73 ILE A CA 1
ATOM 598 C C . ILE A 1 73 ? -21.846 -8.459 15.185 1.00 91.06 73 ILE A C 1
ATOM 600 O O . ILE A 1 73 ? -23.055 -8.553 15.364 1.00 91.06 73 ILE A O 1
ATOM 604 N N . ALA A 1 74 ? -21.039 -7.936 16.115 1.00 92.12 74 ALA A N 1
ATOM 605 C CA . ALA A 1 74 ? -21.516 -7.514 17.433 1.00 92.12 74 ALA A CA 1
ATOM 606 C C . ALA A 1 74 ? -22.556 -6.378 17.365 1.00 92.12 74 ALA A C 1
ATOM 608 O O . ALA A 1 74 ? -23.481 -6.352 18.180 1.00 92.12 74 ALA A O 1
ATOM 609 N N . GLN A 1 75 ? -22.429 -5.474 16.382 1.00 91.44 75 GLN A N 1
ATOM 610 C CA . GLN A 1 75 ? -23.427 -4.443 16.090 1.00 91.44 75 GLN A CA 1
ATOM 611 C C . GLN A 1 75 ? -24.747 -5.056 15.618 1.00 91.44 75 GLN A C 1
ATOM 613 O O . GLN A 1 75 ? -25.796 -4.671 16.128 1.00 91.44 75 GLN A O 1
ATOM 618 N N . ALA A 1 76 ? -24.701 -6.029 14.703 1.00 91.56 76 ALA A N 1
ATOM 619 C CA . ALA A 1 76 ? -25.892 -6.724 14.217 1.00 91.56 76 ALA A CA 1
ATOM 620 C C . ALA A 1 76 ? -26.599 -7.531 15.322 1.00 91.56 76 ALA A C 1
ATOM 622 O O . ALA A 1 76 ? -27.821 -7.620 15.331 1.00 91.56 76 ALA A O 1
ATOM 623 N N . THR A 1 77 ? -25.848 -8.079 16.283 1.00 92.81 77 THR A N 1
ATOM 624 C CA . THR A 1 77 ? -26.407 -8.809 17.435 1.00 92.81 77 THR A CA 1
ATOM 625 C C . THR A 1 77 ? -27.003 -7.887 18.514 1.00 92.81 77 THR A C 1
ATOM 627 O O . THR A 1 77 ? -27.687 -8.365 19.410 1.00 92.81 77 THR A O 1
ATOM 630 N N . GLY A 1 78 ? -26.759 -6.570 18.476 1.00 89.00 78 GLY A N 1
ATOM 631 C CA . GLY A 1 78 ? -27.291 -5.621 19.471 1.00 89.00 78 GLY A CA 1
ATOM 632 C C . GLY A 1 78 ? -26.568 -5.622 20.830 1.00 89.00 78 GLY A C 1
ATOM 633 O O . GLY A 1 78 ? -26.996 -4.954 21.776 1.00 89.00 78 GLY A O 1
ATOM 634 N N . ASN A 1 79 ? -25.430 -6.315 20.942 1.00 90.50 79 ASN A N 1
ATOM 635 C CA . ASN A 1 79 ? -24.664 -6.440 22.185 1.00 90.50 79 ASN A CA 1
ATOM 636 C C . ASN A 1 79 ? -23.765 -5.215 22.417 1.00 90.50 79 ASN A C 1
ATOM 638 O O . ASN A 1 79 ? -22.575 -5.211 22.082 1.00 90.50 79 ASN A O 1
ATOM 642 N N . HIS A 1 80 ? -24.315 -4.163 23.026 1.00 91.25 80 HIS A N 1
ATOM 643 C CA . HIS A 1 80 ? -23.645 -2.867 23.210 1.00 91.25 80 HIS A CA 1
ATOM 644 C C . HIS A 1 80 ? -22.335 -2.956 24.014 1.00 91.25 80 HIS A C 1
ATOM 646 O O . HIS A 1 80 ? -21.320 -2.360 23.638 1.00 91.25 80 HIS A O 1
ATOM 652 N N . GLN A 1 81 ? -22.306 -3.748 25.090 1.00 92.69 81 GLN A N 1
ATOM 653 C CA . GLN A 1 81 ? -21.115 -3.887 25.932 1.00 92.69 81 GLN A CA 1
ATOM 654 C C . GLN A 1 81 ? -19.970 -4.594 25.192 1.00 92.69 81 GLN A C 1
ATOM 656 O O . GLN A 1 81 ? -18.822 -4.158 25.272 1.00 92.69 81 GLN A O 1
ATOM 661 N N . GLN A 1 82 ? -20.269 -5.627 24.401 1.00 90.19 82 GLN A N 1
ATOM 662 C CA . GLN A 1 82 ? -19.275 -6.318 23.576 1.00 90.19 82 GLN A CA 1
ATOM 663 C C . GLN A 1 82 ? -18.831 -5.461 22.386 1.00 90.19 82 GLN A C 1
ATOM 665 O O . GLN A 1 82 ? -17.638 -5.365 22.105 1.00 90.19 82 GLN A O 1
ATOM 670 N N . THR A 1 83 ? -19.763 -4.737 21.766 1.00 93.12 83 THR A N 1
ATOM 671 C CA . THR A 1 83 ? -19.472 -3.772 20.699 1.00 93.12 83 THR A CA 1
ATOM 672 C C . THR A 1 83 ? -18.510 -2.687 21.174 1.00 93.12 83 THR A C 1
ATOM 674 O O . THR A 1 83 ? -17.560 -2.360 20.466 1.00 93.12 83 THR A O 1
ATOM 677 N N . SER A 1 84 ? -18.695 -2.148 22.385 1.00 92.75 84 SER A N 1
ATOM 678 C CA . SER A 1 84 ? -17.795 -1.124 22.932 1.00 92.75 84 SER A CA 1
ATOM 679 C C . SER A 1 84 ? -16.383 -1.658 23.205 1.00 92.75 84 SER A C 1
ATOM 681 O O . SER A 1 84 ? -15.408 -0.965 22.905 1.00 92.75 84 SER A O 1
ATOM 683 N N . LYS A 1 85 ? -16.258 -2.898 23.703 1.00 95.44 85 LYS A N 1
ATOM 684 C CA . LYS A 1 85 ? -14.968 -3.585 23.887 1.00 95.44 85 LYS A CA 1
ATOM 685 C C . LYS A 1 85 ? -14.255 -3.776 22.549 1.00 95.44 85 LYS A C 1
ATOM 687 O O . LYS A 1 85 ? -13.117 -3.338 22.404 1.00 95.44 85 LYS A O 1
ATOM 692 N N . ILE A 1 86 ? -14.942 -4.334 21.551 1.00 90.81 86 ILE A N 1
ATOM 693 C CA . ILE A 1 86 ? -14.365 -4.554 20.219 1.00 90.81 86 ILE A CA 1
ATOM 694 C C . ILE A 1 86 ? -14.013 -3.214 19.558 1.00 90.81 86 ILE A C 1
ATOM 696 O O . ILE A 1 86 ? -12.932 -3.071 19.002 1.00 90.81 86 ILE A O 1
ATOM 700 N N . ALA A 1 87 ? -14.846 -2.179 19.694 1.00 90.69 87 ALA A N 1
ATOM 701 C CA . ALA A 1 87 ? -14.553 -0.854 19.150 1.00 90.69 87 ALA A CA 1
ATOM 702 C C . ALA A 1 87 ? -13.311 -0.196 19.780 1.00 90.69 87 ALA A C 1
ATOM 704 O O . ALA A 1 87 ? -12.609 0.553 19.100 1.00 90.69 87 ALA A O 1
ATOM 705 N N . LYS A 1 88 ? -13.023 -0.444 21.067 1.00 95.50 88 LYS A N 1
ATOM 706 C CA . LYS A 1 88 ? -11.756 -0.023 21.693 1.00 95.50 88 LYS A CA 1
ATOM 707 C C . LYS A 1 88 ? -10.572 -0.757 21.062 1.00 95.50 88 LYS A C 1
ATOM 709 O O . LYS A 1 88 ? -9.634 -0.097 20.633 1.00 95.50 88 LYS A O 1
ATOM 714 N N . LEU A 1 89 ? -10.666 -2.080 20.919 1.00 94.44 89 LEU A N 1
ATOM 715 C CA . LEU A 1 89 ? -9.621 -2.884 20.277 1.00 94.44 89 LEU A CA 1
ATOM 716 C C . LEU A 1 89 ? -9.377 -2.464 18.819 1.00 94.44 89 LEU A C 1
ATOM 718 O O . LEU A 1 89 ? -8.226 -2.326 18.424 1.00 94.44 89 LEU A O 1
ATOM 722 N N . CYS A 1 90 ? -10.428 -2.181 18.040 1.00 89.44 90 CYS A N 1
ATOM 723 C CA . CYS A 1 90 ? -10.288 -1.653 16.680 1.00 89.44 90 CYS A CA 1
ATOM 724 C C . CYS A 1 90 ? -9.506 -0.336 16.656 1.00 89.44 90 CYS A C 1
ATOM 726 O O . CYS A 1 90 ? -8.647 -0.156 15.802 1.00 89.44 90 CYS A O 1
ATOM 728 N N . ARG A 1 91 ? -9.806 0.595 17.572 1.00 90.12 91 ARG A N 1
ATOM 729 C CA . ARG A 1 91 ? -9.124 1.897 17.627 1.00 90.12 91 ARG A CA 1
ATOM 730 C C . ARG A 1 91 ? -7.636 1.749 17.925 1.00 90.12 91 ARG A C 1
ATOM 732 O O . ARG A 1 91 ? -6.839 2.395 17.254 1.00 90.12 91 ARG A O 1
ATOM 739 N N . GLU A 1 92 ? -7.271 0.889 18.874 1.00 93.19 92 GLU A N 1
ATOM 740 C CA . GLU A 1 92 ? -5.860 0.627 19.185 1.00 93.19 92 GLU A CA 1
ATOM 741 C C . GLU A 1 92 ? -5.146 -0.088 18.032 1.00 93.19 92 GLU A C 1
ATOM 743 O O . GLU A 1 92 ? -4.065 0.332 17.634 1.00 93.19 92 GLU A O 1
ATOM 748 N N . ALA A 1 93 ? -5.772 -1.100 17.423 1.00 89.50 93 ALA A N 1
ATOM 749 C CA . ALA A 1 93 ? -5.186 -1.813 16.287 1.00 89.50 93 ALA A CA 1
ATOM 750 C C . ALA A 1 93 ? -4.941 -0.889 15.080 1.00 89.50 93 ALA A C 1
ATOM 752 O O . ALA A 1 93 ? -3.852 -0.896 14.512 1.00 89.50 93 ALA A O 1
ATOM 753 N N . ILE A 1 94 ? -5.912 -0.029 14.744 1.00 86.81 94 ILE A N 1
ATOM 754 C CA . ILE A 1 94 ? -5.761 0.983 13.687 1.00 86.81 94 ILE A CA 1
ATOM 755 C C . ILE A 1 94 ? -4.638 1.961 14.043 1.00 86.81 94 ILE A C 1
ATOM 757 O O . ILE A 1 94 ? -3.826 2.305 13.194 1.00 86.81 94 ILE A O 1
ATOM 761 N N . LYS A 1 95 ? -4.568 2.421 15.294 1.00 89.25 95 LYS A N 1
ATOM 762 C CA . LYS A 1 95 ? -3.540 3.370 15.732 1.00 89.25 95 LYS A CA 1
ATOM 763 C C . LYS A 1 95 ? -2.128 2.801 15.587 1.00 89.25 95 LYS A C 1
ATOM 765 O O . LYS A 1 95 ? -1.246 3.533 15.146 1.00 89.25 95 LYS A O 1
ATOM 770 N N . GLU A 1 96 ? -1.919 1.536 15.939 1.00 90.56 96 GLU A N 1
ATOM 771 C CA . GLU A 1 96 ? -0.624 0.871 15.762 1.00 90.56 96 GLU A CA 1
ATOM 772 C C . GLU A 1 96 ? -0.284 0.668 14.277 1.00 90.56 96 GLU A C 1
ATOM 774 O O . GLU A 1 96 ? 0.790 1.085 13.849 1.00 90.56 96 GLU A O 1
ATOM 779 N N . ASP A 1 97 ? -1.228 0.182 13.461 1.00 85.75 97 ASP A N 1
ATOM 780 C CA . ASP A 1 97 ? -1.053 0.020 12.003 1.00 85.75 97 ASP A CA 1
ATOM 781 C C . ASP A 1 97 ? -0.669 1.345 11.319 1.00 85.75 97 ASP A C 1
ATOM 783 O O . ASP A 1 97 ? 0.206 1.412 10.454 1.00 85.75 97 ASP A O 1
ATOM 787 N N . LEU A 1 98 ? -1.284 2.449 11.752 1.00 86.56 98 LEU A N 1
ATOM 788 C CA . LEU A 1 98 ? -0.981 3.782 11.240 1.00 86.56 98 LEU A CA 1
ATOM 789 C C . LEU A 1 98 ? 0.398 4.294 11.665 1.00 86.56 98 LEU A C 1
ATOM 791 O O . LEU A 1 98 ? 1.024 5.024 10.895 1.00 86.56 98 LEU A O 1
ATOM 795 N N . LYS A 1 99 ? 0.883 3.951 12.863 1.00 89.44 99 LYS A N 1
ATOM 796 C CA . LYS A 1 99 ? 2.245 4.304 13.293 1.00 89.44 99 LYS A CA 1
ATOM 797 C C . LYS A 1 99 ? 3.286 3.544 12.481 1.00 89.44 99 LYS A C 1
ATOM 799 O O . LYS A 1 99 ? 4.229 4.168 12.001 1.00 89.44 99 LYS A O 1
ATOM 804 N N . GLU A 1 100 ? 3.081 2.244 12.299 1.00 88.19 100 GLU A N 1
ATOM 805 C CA . GLU A 1 100 ? 3.956 1.378 11.506 1.00 88.19 100 GLU A CA 1
ATOM 806 C C . GLU A 1 100 ? 4.057 1.882 10.063 1.00 88.19 100 GLU A C 1
ATOM 808 O O . GLU A 1 100 ? 5.145 2.155 9.560 1.00 88.19 100 GLU A O 1
ATOM 813 N N . ARG A 1 101 ? 2.916 2.161 9.426 1.00 86.06 101 ARG A N 1
ATOM 814 C CA . ARG A 1 101 ? 2.891 2.745 8.076 1.00 86.06 101 ARG A CA 1
ATOM 815 C C . ARG A 1 101 ? 3.549 4.100 7.984 1.00 86.06 101 ARG A C 1
ATOM 817 O O . ARG A 1 101 ? 4.140 4.423 6.961 1.00 86.06 101 ARG A O 1
ATOM 824 N N . ARG A 1 102 ? 3.395 4.936 9.010 1.00 89.31 102 ARG A N 1
ATOM 825 C CA . ARG A 1 102 ? 4.035 6.248 9.018 1.00 89.31 102 ARG A CA 1
ATOM 826 C C . ARG A 1 102 ? 5.554 6.108 9.002 1.00 89.31 102 ARG A C 1
ATOM 828 O O . ARG A 1 102 ? 6.188 6.921 8.340 1.00 89.31 102 ARG A O 1
ATOM 835 N N . ALA A 1 103 ? 6.109 5.127 9.714 1.00 89.94 103 ALA A N 1
ATOM 836 C CA . ALA A 1 103 ? 7.534 4.815 9.651 1.00 89.94 103 ALA A CA 1
ATOM 837 C C . ALA A 1 103 ? 7.906 4.330 8.242 1.00 89.94 103 ALA A C 1
ATOM 839 O O . ALA A 1 103 ? 8.672 5.006 7.564 1.00 89.94 103 ALA A O 1
ATOM 840 N N . ALA A 1 104 ? 7.220 3.301 7.737 1.00 87.50 104 ALA A N 1
ATOM 841 C CA . ALA A 1 104 ? 7.492 2.733 6.415 1.00 87.50 104 ALA A CA 1
ATOM 842 C C . ALA A 1 104 ? 7.433 3.767 5.271 1.00 87.50 104 ALA A C 1
ATOM 844 O O . ALA A 1 104 ? 8.335 3.832 4.445 1.00 87.50 104 ALA A O 1
ATOM 845 N N . VAL A 1 105 ? 6.414 4.638 5.238 1.00 87.69 105 VAL A N 1
ATOM 846 C CA . VAL A 1 105 ? 6.286 5.693 4.208 1.00 87.69 105 VAL A CA 1
ATOM 847 C C . VAL A 1 105 ? 7.430 6.710 4.278 1.00 87.69 105 VAL A C 1
ATOM 849 O O . VAL A 1 105 ? 7.788 7.322 3.270 1.00 87.69 105 VAL A O 1
ATOM 852 N N . MET A 1 106 ? 7.974 6.950 5.469 1.00 89.31 106 MET A N 1
ATOM 853 C CA . MET A 1 106 ? 9.103 7.858 5.654 1.00 89.31 106 MET A CA 1
ATOM 854 C C . MET A 1 106 ? 10.428 7.189 5.277 1.00 89.31 106 MET A C 1
ATOM 856 O O . MET A 1 106 ? 11.252 7.858 4.656 1.00 89.31 106 MET A O 1
ATOM 860 N N . ASP A 1 107 ? 10.591 5.901 5.577 1.00 88.38 107 ASP A N 1
ATOM 861 C CA . ASP A 1 107 ? 11.764 5.103 5.202 1.00 88.38 107 ASP A CA 1
ATOM 862 C C . ASP A 1 107 ? 11.845 4.935 3.678 1.00 88.38 107 ASP A C 1
ATOM 864 O O . ASP A 1 107 ? 12.845 5.305 3.069 1.00 88.38 107 ASP A O 1
ATOM 868 N N . GLU A 1 108 ? 10.739 4.554 3.029 1.00 85.81 108 GLU A N 1
ATOM 869 C CA . GLU A 1 108 ? 10.638 4.472 1.563 1.00 85.81 108 GLU A CA 1
ATOM 870 C C . GLU A 1 108 ? 10.945 5.827 0.901 1.00 85.81 108 GLU A C 1
ATOM 872 O O . GLU A 1 108 ? 11.547 5.923 -0.171 1.00 85.81 108 GLU A O 1
ATOM 877 N N . ALA A 1 109 ? 10.521 6.924 1.534 1.00 88.38 109 ALA A N 1
ATOM 878 C CA . ALA A 1 109 ? 10.832 8.255 1.043 1.00 88.38 109 ALA A CA 1
ATOM 879 C C . ALA A 1 109 ? 12.315 8.605 1.187 1.00 88.38 109 ALA A C 1
ATOM 881 O O . ALA A 1 109 ? 12.836 9.303 0.317 1.00 88.38 109 ALA A O 1
ATOM 882 N N . ALA A 1 110 ? 12.976 8.149 2.250 1.00 90.56 110 ALA A N 1
ATOM 883 C CA . ALA A 1 110 ? 14.407 8.338 2.439 1.00 90.56 110 ALA A CA 1
ATOM 884 C C . ALA A 1 110 ? 15.208 7.543 1.399 1.00 90.56 110 ALA A C 1
ATOM 886 O O . ALA A 1 110 ? 16.059 8.130 0.732 1.00 90.56 110 ALA A O 1
ATOM 887 N N . GLU A 1 111 ? 14.873 6.267 1.189 1.00 85.94 111 GLU A N 1
ATOM 888 C CA . GLU A 1 111 ? 15.512 5.406 0.184 1.00 85.94 111 GLU A CA 1
ATOM 889 C C . GLU A 1 111 ? 15.351 5.960 -1.234 1.00 85.94 111 GLU A C 1
ATOM 891 O O . GLU A 1 111 ? 16.315 6.077 -1.985 1.00 85.94 111 GLU A O 1
ATOM 896 N N . ALA A 1 112 ? 14.140 6.390 -1.591 1.00 85.62 112 ALA A N 1
ATOM 897 C CA . ALA A 1 112 ? 13.858 6.930 -2.917 1.00 85.62 112 ALA A CA 1
ATOM 898 C C . ALA A 1 112 ? 14.274 8.407 -3.096 1.00 85.62 112 ALA A C 1
ATOM 900 O O . ALA A 1 112 ? 13.909 9.025 -4.101 1.00 85.62 112 ALA A O 1
ATOM 901 N N . GLY A 1 113 ? 14.943 9.027 -2.114 1.00 89.94 113 GLY A N 1
ATOM 902 C CA . GLY A 1 113 ? 15.337 10.442 -2.165 1.00 89.94 113 GLY A CA 1
ATOM 903 C C . GLY A 1 113 ? 14.155 11.418 -2.294 1.00 89.94 113 GLY A C 1
ATOM 904 O O . GLY A 1 113 ? 14.287 12.533 -2.810 1.00 89.94 113 GLY A O 1
ATOM 905 N N . LYS A 1 114 ? 12.953 11.017 -1.863 1.00 89.12 114 LYS A N 1
ATOM 906 C CA . LYS A 1 114 ? 11.727 11.818 -1.963 1.00 89.12 114 LYS A CA 1
ATOM 907 C C . LYS A 1 114 ? 11.740 12.932 -0.912 1.00 89.12 114 LYS A C 1
ATOM 909 O O . LYS A 1 114 ? 12.071 12.748 0.255 1.00 89.12 114 LYS A O 1
ATOM 914 N N . ARG A 1 115 ? 11.245 14.117 -1.290 1.00 92.75 115 ARG A N 1
ATOM 915 C CA . ARG A 1 115 ? 11.057 15.236 -0.345 1.00 92.75 115 ARG A CA 1
ATOM 916 C C . ARG A 1 115 ? 10.128 14.824 0.805 1.00 92.75 115 ARG A C 1
ATOM 918 O O . ARG A 1 115 ? 8.967 14.493 0.558 1.00 92.75 115 ARG A O 1
ATOM 925 N N . ILE A 1 116 ? 10.566 15.018 2.052 1.00 92.38 116 ILE A N 1
ATOM 926 C CA . ILE A 1 116 ? 9.798 14.740 3.288 1.00 92.38 116 ILE A CA 1
ATOM 927 C C . ILE A 1 116 ? 8.364 15.295 3.237 1.00 92.38 116 ILE A C 1
ATOM 929 O O . ILE A 1 116 ? 7.404 14.634 3.631 1.00 92.38 116 ILE A O 1
ATOM 933 N N . ARG A 1 117 ? 8.185 16.516 2.711 1.00 93.56 117 ARG A N 1
ATOM 934 C CA . ARG A 1 117 ? 6.857 17.142 2.582 1.00 93.56 117 ARG A CA 1
ATOM 935 C C . ARG A 1 117 ? 5.904 16.321 1.702 1.00 93.56 117 ARG A C 1
ATOM 937 O O . ARG A 1 117 ? 4.709 16.289 1.984 1.00 93.56 117 ARG A O 1
ATOM 944 N N . LYS A 1 118 ? 6.413 15.677 0.646 1.00 91.12 118 LYS A N 1
ATOM 945 C CA . LYS A 1 118 ? 5.624 14.837 -0.266 1.00 91.12 118 LYS A CA 1
ATOM 946 C C . LYS A 1 118 ? 5.189 13.545 0.430 1.00 91.12 118 LYS A C 1
ATOM 948 O O . LYS A 1 118 ? 4.008 13.226 0.360 1.00 91.12 118 LYS A O 1
ATOM 953 N N . ALA A 1 119 ? 6.090 12.897 1.170 1.00 88.81 119 ALA A N 1
ATOM 954 C CA . ALA A 1 119 ? 5.796 11.695 1.959 1.00 88.81 119 ALA A CA 1
ATOM 955 C C . ALA A 1 119 ? 4.740 11.948 3.052 1.00 88.81 119 ALA A C 1
ATOM 957 O O . ALA A 1 119 ? 3.763 11.217 3.190 1.00 88.81 119 ALA A O 1
ATOM 958 N N . ARG A 1 120 ? 4.857 13.068 3.779 1.00 90.94 120 ARG A N 1
ATOM 959 C CA . ARG A 1 120 ? 3.834 13.472 4.761 1.00 90.94 120 ARG A CA 1
ATOM 960 C C . ARG A 1 120 ? 2.463 13.692 4.116 1.00 90.94 120 ARG A C 1
ATOM 962 O O . ARG A 1 120 ? 1.447 13.343 4.709 1.00 90.94 120 ARG A O 1
ATOM 969 N N . ARG A 1 121 ? 2.428 14.268 2.908 1.00 91.12 121 ARG A N 1
ATOM 970 C CA . ARG A 1 121 ? 1.182 14.507 2.167 1.00 91.12 121 ARG A CA 1
ATOM 971 C C . ARG A 1 121 ? 0.547 13.207 1.674 1.00 91.12 121 ARG A C 1
ATOM 973 O O . ARG A 1 121 ? -0.661 13.062 1.809 1.00 91.12 121 ARG A O 1
ATOM 980 N N . SER A 1 122 ? 1.328 12.271 1.134 1.00 86.75 122 SER A N 1
ATOM 981 C CA . SER A 1 122 ? 0.796 10.970 0.708 1.00 86.75 122 SER A CA 1
ATOM 982 C C . SER A 1 122 ? 0.235 10.179 1.890 1.00 86.75 122 SER A C 1
ATOM 984 O O . SER A 1 122 ? -0.866 9.644 1.785 1.00 86.75 122 SER A O 1
ATOM 986 N N . PHE A 1 123 ? 0.918 10.189 3.039 1.00 87.12 123 PHE A N 1
ATOM 987 C CA . PHE A 1 123 ? 0.406 9.561 4.258 1.00 87.12 123 PHE A CA 1
ATOM 988 C C . PHE A 1 123 ? -0.888 10.215 4.764 1.00 87.12 123 PHE A C 1
ATOM 990 O O . PHE A 1 123 ? -1.833 9.518 5.119 1.00 87.12 123 PHE A O 1
ATOM 997 N N . ALA A 1 124 ? -0.970 11.550 4.757 1.00 87.50 124 ALA A N 1
ATOM 998 C CA . ALA A 1 124 ? -2.195 12.256 5.136 1.00 87.50 124 ALA A CA 1
ATOM 999 C C . ALA A 1 124 ? -3.380 11.882 4.228 1.00 87.50 124 ALA A C 1
ATOM 1001 O O . ALA A 1 124 ? -4.471 11.624 4.730 1.00 87.50 124 ALA A O 1
ATOM 1002 N N . ASN A 1 125 ? -3.154 11.772 2.915 1.00 85.75 125 ASN A N 1
ATOM 1003 C CA . ASN A 1 125 ? -4.179 11.321 1.971 1.00 85.75 125 ASN A CA 1
ATOM 1004 C C . ASN A 1 125 ? -4.649 9.887 2.279 1.00 85.75 125 ASN A C 1
ATOM 1006 O O . ASN A 1 125 ? -5.849 9.621 2.266 1.00 85.75 125 ASN A O 1
ATOM 1010 N N . TYR A 1 126 ? -3.717 8.984 2.602 1.00 78.75 126 TYR A N 1
ATOM 1011 C CA . TYR A 1 126 ? -4.023 7.612 3.021 1.00 78.75 126 TYR A CA 1
ATOM 1012 C C . TYR A 1 126 ? -4.827 7.559 4.336 1.00 78.75 126 TYR A C 1
ATOM 1014 O O . TYR A 1 126 ? -5.794 6.812 4.462 1.00 78.75 126 TYR A O 1
ATOM 1022 N N . LEU A 1 127 ? -4.491 8.392 5.325 1.00 81.31 127 LEU A N 1
ATOM 1023 C CA . LEU A 1 127 ? -5.271 8.490 6.564 1.00 81.31 127 LEU A CA 1
ATOM 1024 C C . LEU A 1 127 ? -6.727 8.890 6.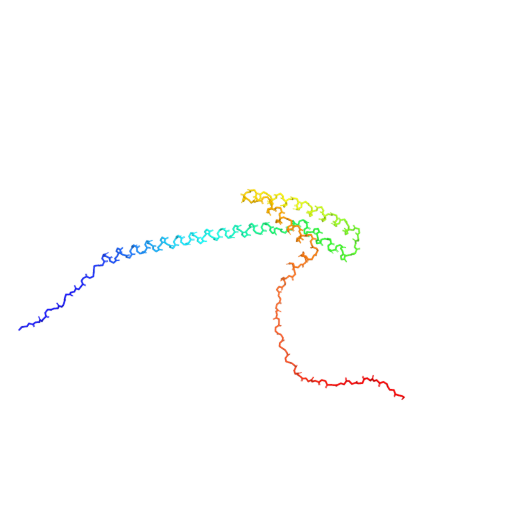298 1.00 81.31 127 LEU A C 1
ATOM 1026 O O . LEU A 1 127 ? -7.646 8.350 6.921 1.00 81.31 127 LEU A O 1
ATOM 1030 N N . THR A 1 128 ? -6.943 9.829 5.373 1.00 79.88 128 THR A N 1
ATOM 1031 C CA . THR A 1 128 ? -8.280 10.301 5.002 1.00 79.88 128 THR A CA 1
ATOM 1032 C C . THR A 1 128 ? -9.123 9.193 4.370 1.00 79.88 128 THR A C 1
ATOM 1034 O O . THR A 1 128 ? -10.304 9.078 4.701 1.00 79.88 128 THR A O 1
ATOM 1037 N N . THR A 1 129 ? -8.541 8.344 3.517 1.00 69.94 129 THR A N 1
ATOM 1038 C CA . THR A 1 129 ? -9.273 7.221 2.907 1.00 69.94 129 THR A CA 1
ATOM 1039 C C . THR A 1 129 ? -9.634 6.149 3.935 1.00 69.94 129 THR A C 1
ATOM 1041 O O . THR A 1 129 ? -10.756 5.648 3.916 1.00 69.94 129 THR A O 1
ATOM 1044 N N . MET A 1 130 ? -8.737 5.857 4.879 1.00 66.44 130 MET A N 1
ATOM 1045 C CA . MET A 1 130 ? -8.939 4.827 5.905 1.00 66.44 130 MET A CA 1
ATOM 1046 C C . MET A 1 130 ? -9.916 5.207 7.017 1.00 66.44 130 MET A C 1
ATOM 1048 O O . MET A 1 130 ? -10.605 4.348 7.566 1.00 66.44 130 MET A O 1
ATOM 1052 N N . THR A 1 131 ? -9.967 6.487 7.375 1.00 63.50 131 THR A N 1
ATOM 1053 C CA . THR A 1 131 ? -10.787 6.969 8.499 1.00 63.50 131 THR A CA 1
ATOM 1054 C C . THR A 1 131 ? -12.223 7.292 8.064 1.00 63.50 131 THR A C 1
ATOM 1056 O O . THR A 1 131 ? -13.113 7.415 8.904 1.00 63.50 131 THR A O 1
ATOM 1059 N N . SER A 1 132 ? -12.478 7.405 6.755 1.00 54.38 132 SER A N 1
ATOM 1060 C CA . SER A 1 132 ? -13.807 7.689 6.210 1.00 54.38 132 SER A CA 1
ATOM 1061 C C . SER A 1 132 ? -14.724 6.453 6.283 1.00 54.38 132 SER A C 1
ATOM 1063 O O . SER A 1 132 ? -14.445 5.448 5.625 1.00 54.38 132 SER A O 1
ATOM 1065 N N . PRO A 1 133 ? -15.873 6.511 6.990 1.00 45.97 133 PRO A N 1
ATOM 1066 C CA . PRO A 1 133 ? -16.802 5.379 7.120 1.00 45.97 133 PRO A CA 1
ATOM 1067 C C . PRO A 1 133 ? -17.417 4.883 5.802 1.00 45.97 133 PRO A C 1
ATOM 1069 O O . PRO A 1 133 ? -18.039 3.825 5.783 1.00 45.97 133 PRO A O 1
ATOM 1072 N N . ARG A 1 134 ? -17.288 5.642 4.704 1.00 45.94 134 ARG A N 1
ATOM 1073 C CA . ARG A 1 134 ? -17.936 5.345 3.416 1.00 45.94 134 ARG A CA 1
ATOM 1074 C C . ARG A 1 134 ? -17.100 4.477 2.473 1.00 45.94 134 ARG A C 1
ATOM 1076 O O . ARG A 1 134 ? -17.681 3.803 1.636 1.00 45.94 134 ARG A O 1
ATOM 1083 N N . VAL A 1 135 ? -15.771 4.474 2.593 1.00 47.53 135 VAL A N 1
ATOM 1084 C CA . VAL A 1 135 ? -14.883 3.885 1.565 1.00 47.53 135 VAL A CA 1
ATOM 1085 C C . VAL A 1 135 ? -14.566 2.408 1.828 1.00 47.53 135 VAL A C 1
ATOM 1087 O O . VAL A 1 135 ? -14.325 1.647 0.896 1.00 47.53 135 VAL A O 1
ATOM 1090 N N . VAL A 1 136 ? -14.638 1.953 3.082 1.00 43.50 136 VAL A N 1
ATOM 1091 C CA . VAL A 1 136 ? -14.304 0.556 3.429 1.00 43.50 136 VAL A CA 1
ATOM 1092 C C . VAL A 1 136 ? -15.396 -0.436 2.997 1.00 43.50 136 VAL A C 1
ATOM 1094 O O . VAL A 1 136 ? -15.112 -1.613 2.801 1.00 43.50 136 VAL A O 1
ATOM 1097 N N . LEU A 1 137 ? -16.632 0.029 2.783 1.00 40.81 137 LEU A N 1
ATOM 1098 C CA . LEU A 1 137 ? -17.736 -0.821 2.319 1.00 40.81 137 LEU A CA 1
ATOM 1099 C C . LEU A 1 137 ? -17.856 -0.904 0.790 1.00 40.81 137 LEU A C 1
ATOM 1101 O O . LEU A 1 137 ? -18.565 -1.775 0.296 1.00 40.81 137 LEU A O 1
ATOM 1105 N N . THR A 1 138 ? -17.183 -0.040 0.023 1.00 37.56 138 THR A N 1
ATOM 1106 C CA . THR A 1 138 ? -17.404 0.039 -1.433 1.00 37.56 138 THR A CA 1
ATOM 1107 C C . THR A 1 138 ? -16.466 -0.827 -2.269 1.00 37.56 138 THR A C 1
ATOM 1109 O O . THR A 1 138 ? -16.825 -1.161 -3.391 1.00 37.56 138 THR A O 1
ATOM 1112 N N . GLU A 1 139 ? -15.305 -1.250 -1.759 1.00 41.16 139 GLU A N 1
ATOM 1113 C CA . GLU A 1 139 ? -14.383 -2.082 -2.560 1.00 41.16 139 GLU A CA 1
ATOM 1114 C C . GLU A 1 139 ? -14.591 -3.597 -2.420 1.00 41.16 139 GLU A C 1
ATOM 1116 O O . GLU A 1 139 ? -14.131 -4.346 -3.276 1.00 41.16 139 GLU A O 1
ATOM 1121 N N . GLN A 1 140 ? -15.301 -4.074 -1.392 1.00 43.91 140 GLN A N 1
ATOM 1122 C CA . GLN A 1 140 ? -15.592 -5.512 -1.234 1.00 43.91 140 GLN A CA 1
ATOM 1123 C C . GLN A 1 140 ? -16.936 -5.942 -1.846 1.00 43.91 140 GLN A C 1
ATOM 1125 O O . GLN A 1 140 ? -17.232 -7.131 -1.875 1.00 43.91 140 GLN A O 1
ATOM 1130 N N . LEU A 1 141 ? -17.739 -5.007 -2.368 1.00 42.56 141 LEU A N 1
ATOM 1131 C CA . LEU A 1 141 ? -19.067 -5.285 -2.941 1.00 42.56 141 LEU A CA 1
ATOM 1132 C C . LEU A 1 141 ? -19.155 -5.118 -4.468 1.00 42.56 141 LEU A C 1
ATOM 1134 O O . LEU A 1 141 ? -20.227 -5.316 -5.031 1.00 42.56 141 LEU A O 1
ATOM 1138 N N . LEU A 1 142 ? -18.055 -4.790 -5.158 1.00 41.44 142 LEU A N 1
ATOM 1139 C CA . LEU A 1 142 ? -18.056 -4.575 -6.615 1.00 41.44 142 LEU A CA 1
ATOM 1140 C C . LEU A 1 142 ? -17.644 -5.793 -7.457 1.00 41.44 142 LEU A C 1
ATOM 1142 O O . LEU A 1 142 ? -17.568 -5.683 -8.675 1.00 41.44 142 LEU A O 1
ATOM 1146 N N . HIS A 1 143 ? -17.475 -6.967 -6.842 1.00 45.16 143 HIS A N 1
ATOM 1147 C CA . HIS A 1 143 ? -17.428 -8.236 -7.571 1.00 45.16 143 HIS A CA 1
ATOM 1148 C C . HIS A 1 143 ? -18.220 -9.334 -6.851 1.00 45.16 143 HIS A C 1
ATOM 1150 O O . HIS A 1 143 ? -17.66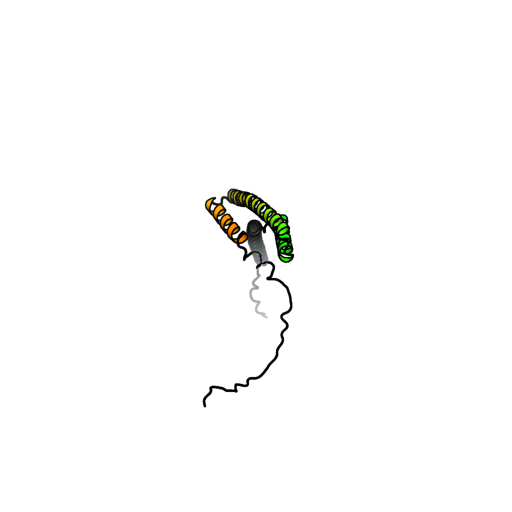0 -10.109 -6.078 1.00 45.16 143 HIS A O 1
ATOM 1156 N N . PRO A 1 144 ? -19.509 -9.486 -7.172 1.00 33.94 144 PRO A N 1
ATOM 1157 C CA . PRO A 1 144 ? -20.066 -10.790 -7.439 1.00 33.94 144 PRO A CA 1
ATOM 1158 C C . PRO A 1 144 ? -20.123 -10.962 -8.959 1.00 33.94 144 PRO A C 1
ATOM 1160 O O . PRO A 1 144 ? -20.867 -10.273 -9.660 1.00 33.94 144 PRO A O 1
ATOM 1163 N N . GLU A 1 145 ? -19.316 -11.885 -9.477 1.00 36.84 145 GLU A N 1
ATOM 1164 C CA . GLU A 1 145 ? -19.641 -12.516 -10.749 1.00 36.84 145 GLU A CA 1
ATOM 1165 C C . GLU A 1 145 ? -21.059 -13.094 -10.670 1.00 36.84 145 GLU A C 1
ATOM 1167 O O . GLU A 1 145 ? -21.422 -13.766 -9.704 1.00 36.84 145 GLU A O 1
ATOM 1172 N N . GLY A 1 146 ? -21.880 -12.810 -11.677 1.00 33.62 146 GLY A N 1
ATOM 1173 C CA . GLY A 1 146 ? -23.255 -13.289 -11.706 1.00 33.62 146 GLY A CA 1
ATOM 1174 C C . GLY A 1 146 ? -24.015 -12.770 -12.915 1.00 33.62 146 GLY A C 1
ATOM 1175 O O . GLY A 1 146 ? -24.598 -11.693 -12.878 1.00 33.62 146 GLY A O 1
ATOM 1176 N N . GLN A 1 147 ? -23.957 -13.546 -13.999 1.00 34.88 147 GLN A N 1
ATOM 1177 C CA . GLN A 1 147 ? -24.836 -13.550 -15.174 1.00 34.88 147 GLN A CA 1
ATOM 1178 C C . GLN A 1 147 ? -25.866 -12.411 -15.285 1.00 34.88 147 GLN A C 1
ATOM 1180 O O . GLN A 1 147 ? -26.966 -12.472 -14.731 1.00 34.88 147 GLN A O 1
ATOM 1185 N N . ARG A 1 148 ? -25.587 -11.449 -16.176 1.00 29.12 148 ARG A N 1
ATOM 1186 C CA . ARG A 1 148 ? -26.646 -10.661 -16.818 1.00 29.12 148 ARG A CA 1
ATOM 1187 C C . ARG A 1 148 ? -27.490 -11.595 -17.685 1.00 29.12 148 ARG A C 1
ATOM 1189 O O . ARG A 1 148 ? -27.198 -11.809 -18.861 1.00 29.12 148 ARG A O 1
ATOM 1196 N N . ARG A 1 149 ? -28.546 -12.161 -17.098 1.00 40.94 149 ARG A N 1
ATOM 1197 C CA . ARG A 1 149 ? -29.637 -12.770 -17.857 1.00 40.94 149 ARG A CA 1
ATOM 1198 C C . ARG A 1 149 ? -30.251 -11.689 -18.743 1.00 40.94 149 ARG A C 1
ATOM 1200 O O . ARG A 1 149 ? -30.819 -10.715 -18.257 1.00 40.94 149 ARG A O 1
ATOM 1207 N N . ARG A 1 150 ? -30.108 -11.870 -20.056 1.00 43.41 150 ARG A N 1
ATOM 1208 C CA . ARG A 1 150 ? -30.984 -11.249 -21.047 1.00 43.41 150 ARG A CA 1
ATOM 1209 C C . ARG A 1 150 ? -32.383 -11.803 -20.801 1.00 43.41 150 ARG A C 1
ATOM 1211 O O . ARG A 1 150 ? -32.614 -12.980 -21.056 1.00 43.41 150 ARG A O 1
ATOM 1218 N N . SER A 1 151 ? -33.290 -10.959 -20.336 1.00 34.59 151 SER A N 1
ATOM 1219 C CA . SER A 1 151 ? -34.721 -11.199 -20.486 1.00 34.59 151 SER A CA 1
ATOM 1220 C C . SER A 1 151 ? -35.261 -10.115 -21.398 1.00 34.59 151 SER A C 1
ATOM 1222 O O . SER A 1 151 ? -35.525 -8.989 -20.982 1.00 34.59 151 SER A O 1
ATOM 1224 N N . SER A 1 152 ? -35.350 -10.469 -22.676 1.00 38.91 152 SER A N 1
ATOM 1225 C CA . SER A 1 152 ? -36.221 -9.803 -23.627 1.00 38.91 152 SER A CA 1
ATOM 1226 C C . SER A 1 152 ? -37.659 -10.002 -23.165 1.00 38.91 152 SER A C 1
ATOM 1228 O O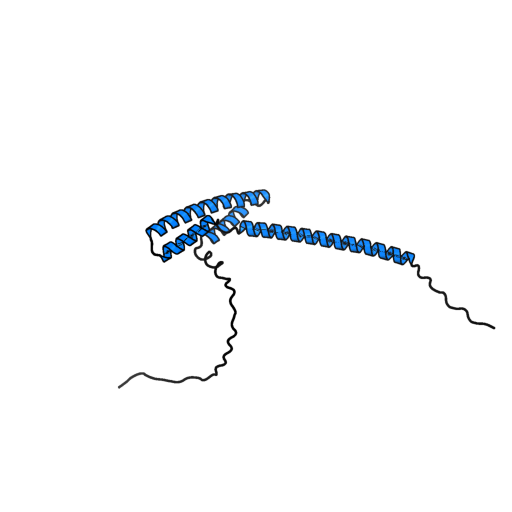 . SER A 1 152 ? -38.092 -11.142 -23.027 1.00 38.91 152 SER A O 1
ATOM 1230 N N . THR A 1 153 ? -38.408 -8.918 -22.994 1.00 36.75 153 THR A N 1
ATOM 1231 C CA . THR A 1 153 ? -39.864 -8.977 -23.141 1.00 36.75 153 THR A CA 1
ATOM 1232 C C . THR A 1 153 ? -40.359 -7.644 -23.666 1.00 36.75 153 THR A C 1
ATOM 1234 O O . THR A 1 153 ? -40.431 -6.643 -22.959 1.00 36.75 153 THR A O 1
ATOM 1237 N N . THR A 1 154 ? -40.651 -7.668 -24.959 1.00 38.34 154 THR A N 1
ATOM 1238 C CA . THR A 1 154 ? -41.625 -6.842 -25.657 1.00 38.34 154 THR A CA 1
ATOM 1239 C C . THR A 1 154 ? -42.899 -6.699 -24.822 1.00 38.34 154 THR A C 1
ATOM 1241 O O . THR A 1 154 ? -43.482 -7.709 -24.439 1.00 38.34 154 THR A O 1
ATOM 1244 N N . SER A 1 155 ? -43.363 -5.471 -24.581 1.00 36.50 155 SER A N 1
ATOM 1245 C CA . SER A 1 155 ? -44.780 -5.221 -24.293 1.00 36.50 155 SER A CA 1
ATOM 1246 C C . SER A 1 155 ? -45.157 -3.782 -24.659 1.00 36.50 155 SER A C 1
ATOM 1248 O O . SER A 1 155 ? -44.850 -2.823 -23.959 1.00 36.50 155 SER A O 1
ATOM 1250 N N . THR A 1 156 ? -45.714 -3.695 -25.865 1.00 37.81 156 THR A N 1
ATOM 1251 C CA . THR A 1 156 ? -46.712 -2.764 -26.413 1.00 37.81 156 THR A CA 1
ATOM 1252 C C . THR A 1 156 ? -47.144 -1.536 -25.600 1.00 37.81 156 THR A C 1
ATOM 1254 O O . THR A 1 156 ? -47.688 -1.641 -24.504 1.00 37.81 156 THR A O 1
ATOM 1257 N N . TYR A 1 157 ? -47.026 -0.381 -26.267 1.00 32.44 157 TYR A N 1
ATOM 1258 C CA . TYR A 1 157 ? -47.849 0.820 -26.095 1.00 32.44 157 TYR A CA 1
ATOM 1259 C C . TYR A 1 157 ? -49.323 0.480 -25.834 1.00 32.44 157 TYR A C 1
ATOM 1261 O O . TYR A 1 157 ? -49.864 -0.343 -26.566 1.00 32.44 157 TYR A O 1
ATOM 1269 N N . GLN A 1 158 ? -49.957 1.186 -24.891 1.00 39.47 158 GLN A N 1
ATOM 1270 C CA . GLN A 1 158 ? -51.285 1.811 -25.022 1.00 39.47 158 GLN A CA 1
ATOM 1271 C C . GLN A 1 158 ? -51.473 2.841 -23.893 1.00 39.47 158 GLN A C 1
ATOM 1273 O O . GLN A 1 158 ? -51.163 2.594 -22.728 1.00 39.47 158 GLN A O 1
ATOM 1278 N N . GLU A 1 159 ? -51.908 4.037 -24.286 1.00 39.09 159 GLU A N 1
ATOM 1279 C CA . GLU A 1 159 ? -52.165 5.191 -23.431 1.00 39.09 159 GL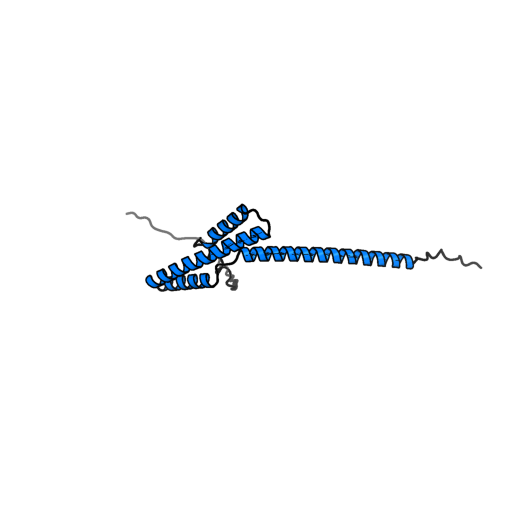U A CA 1
ATOM 1280 C C . GLU A 1 159 ? -53.469 5.067 -22.623 1.00 39.09 159 GLU A C 1
ATOM 1282 O O . GLU A 1 159 ? -54.430 4.451 -23.065 1.00 39.09 159 GLU A O 1
ATOM 1287 N N . ARG A 1 160 ? -53.447 5.722 -21.448 1.00 41.31 160 ARG A N 1
ATOM 1288 C CA . ARG A 1 160 ? -54.494 6.507 -20.743 1.00 41.31 160 ARG A CA 1
ATOM 1289 C C . ARG A 1 160 ? -55.967 6.197 -21.062 1.00 41.31 160 ARG A C 1
ATOM 1291 O O . ARG A 1 160 ? -56.401 6.311 -22.198 1.00 41.31 160 ARG A O 1
ATOM 1298 N N . ILE A 1 161 ? -56.806 5.933 -20.051 1.00 40.47 161 ILE A N 1
ATOM 1299 C CA . ILE A 1 161 ? -57.649 6.868 -19.235 1.00 40.47 161 ILE A CA 1
ATOM 1300 C C . ILE A 1 161 ? -58.419 5.951 -18.230 1.00 40.47 161 ILE A C 1
ATOM 1302 O O . ILE A 1 161 ? -58.743 4.848 -18.678 1.00 40.47 161 ILE A O 1
ATOM 1306 N N . PRO A 1 162 ? -58.720 6.264 -16.931 1.00 46.22 162 PRO A N 1
ATOM 1307 C CA . PRO A 1 162 ? -59.600 7.351 -16.408 1.00 46.22 162 PRO A CA 1
ATOM 1308 C C . PRO A 1 162 ? -59.109 7.962 -15.063 1.00 46.22 162 PRO A C 1
ATOM 1310 O O . PRO A 1 162 ? -58.145 7.484 -14.489 1.00 46.22 162 PRO A O 1
ATOM 1313 N N . GLY A 1 163 ? -59.628 9.033 -14.454 1.00 40.38 163 GLY A N 1
ATOM 1314 C CA . GLY A 1 163 ? -60.893 9.763 -14.528 1.00 40.38 163 GLY A CA 1
ATOM 1315 C C . GLY A 1 163 ? -61.471 9.912 -13.102 1.00 40.38 163 GLY A C 1
ATOM 1316 O O . GLY A 1 163 ? -61.480 8.934 -12.364 1.00 40.38 163 GLY A O 1
ATOM 1317 N N . ARG A 1 164 ? -62.016 11.104 -12.780 1.00 42.06 164 ARG A N 1
ATOM 1318 C CA . ARG A 1 164 ? -62.837 11.483 -11.591 1.00 42.06 164 ARG A CA 1
ATOM 1319 C C . ARG A 1 164 ? -62.087 11.651 -10.251 1.00 42.06 164 ARG A C 1
ATOM 1321 O O . ARG A 1 164 ? -61.139 10.942 -9.982 1.00 42.06 164 ARG A O 1
ATOM 1328 N N . SER A 1 165 ? -62.437 12.572 -9.349 1.00 43.78 165 SER A N 1
ATOM 1329 C CA . SER A 1 165 ? -63.698 13.290 -9.097 1.00 43.78 165 SER A CA 1
ATOM 1330 C C . SER A 1 165 ? -63.457 14.598 -8.323 1.00 43.78 165 SER A C 1
ATOM 1332 O O . SER A 1 165 ? -62.706 14.595 -7.351 1.00 43.78 165 SER A O 1
ATOM 1334 N N . GLY A 1 166 ? -64.184 15.664 -8.670 1.00 38.38 166 GLY A N 1
ATOM 1335 C CA . GLY A 1 166 ? -64.386 16.855 -7.839 1.00 38.38 166 GLY A CA 1
ATOM 1336 C C . GLY A 1 166 ? -65.885 17.141 -7.695 1.00 38.38 166 GLY A C 1
ATOM 1337 O O . GLY A 1 166 ? -66.608 17.127 -8.686 1.00 38.38 166 GLY A O 1
ATOM 1338 N N . HIS A 1 167 ? -66.334 17.315 -6.452 1.00 47.28 167 HIS A N 1
ATOM 1339 C CA . HIS A 1 167 ? -67.701 17.609 -6.003 1.00 47.28 167 HIS A CA 1
ATOM 1340 C C . HIS A 1 167 ? -68.283 18.920 -6.565 1.00 47.28 167 HIS A C 1
ATOM 1342 O O . HIS A 1 167 ? -67.558 19.910 -6.656 1.00 47.28 167 HIS A O 1
ATOM 1348 N N . SER A 1 168 ? -69.612 18.992 -6.739 1.00 43.47 168 SER A N 1
ATOM 1349 C CA . SER A 1 168 ? -70.508 19.694 -5.783 1.00 43.47 168 SER A CA 1
ATOM 1350 C C . SER A 1 168 ? -71.931 19.885 -6.332 1.00 43.47 168 SER A C 1
ATOM 1352 O O . SER A 1 168 ? -72.126 20.678 -7.253 1.00 43.47 168 SER A O 1
ATOM 1354 N N . ARG A 1 169 ? -72.922 19.235 -5.715 1.00 43.47 169 ARG A N 1
ATOM 1355 C CA . ARG A 1 169 ? -73.985 19.834 -4.879 1.00 43.47 169 ARG A CA 1
ATOM 1356 C C . ARG A 1 169 ? -74.973 18.760 -4.444 1.00 43.47 169 ARG A C 1
ATOM 1358 O O . ARG A 1 169 ? -75.288 17.893 -5.284 1.00 43.47 169 ARG A O 1
#

Radius of gyration: 36.78 Å; chains: 1; bounding box: 104×40×117 Å

Organism: Haemonchus contortus (NCBI:txid6289)

pLDDT: mean 73.81, std 20.84, range [29.12, 95.5]

Foldseek 3Di:
DDDDDDDDDPPDDVVVVVVVVVVVVVVVVVVVVVVVVVVVVVVVVVVVVVVVVVVLVDDQDPVLVVLVVVLVVCVVVVPVVVNVVSVVVNVVSVVVSLVVSLVVLQVVCVVVVHDPVVSVVSSVVVVVQVVDPPNVPPPVPPDDDDDPDDDDDDDDDDDDDDDDDDDDD

Secondary structure (DSSP, 8-state):
--PPPPPP-----HHHHHHHHHHHHHHHHHHHHHHHHHHHHHHHHHHHHHHHHHHHTPPSPHHHHHHHHHHHHHHHTT-HHHHHHHHHHHHHHHHHHHHHHHHHHHHHHHHTT--HHHHHHHHHHHHHHHH-TTTTTTSSSS---------------------------